Protein AF-S0FBJ5-F1 (afdb_monomer)

Radius of gyration: 20.61 Å; Cα contacts (8 Å, |Δi|>4): 317; chains: 1; bounding box: 53×33×56 Å

Secondary structure (DSSP, 8-state):
-EEEEEETTEEEEEEEEE---EE--GGGGGG-SEEPTT---EEEEEEEEEE-SSSEEEEEEEEEEPPPEESB-TTSPBPPGGGTTTEEPPPEEEEEEEEEEEEE-TTS-EEEEEEEEEEEEE---HHHHTTT-S--BGGGBEEEEEEEEE-

pLDDT: mean 89.46, std 8.73, range [55.0, 97.88]

Sequence (151 aa):
GYFFNTWKRWTLQLSYAYTRSREWFDDLKEQGRLPSLYDIPHQIGGALSCQLTKRASVSLGGLVRSGKVTDLDQNFDPLPQEDFRKVREPMNYRVDASYTYKKEFRTGRLLLFRAGLYNIVGNPPEEEILNFHSVHWHRNCLPYGSISFKF

Organism: NCBI:txid547042

Solvent-accessible surface area (backbone atoms only — not comparable to full-atom values): 8259 Å² total; per-residue (Å²): 92,77,48,77,50,75,52,101,48,39,35,42,40,39,37,40,48,79,50,86,44,67,42,76,47,88,94,41,58,92,73,44,72,39,55,30,66,83,25,44,42,42,38,40,38,39,35,44,32,40,51,78,47,103,38,31,33,40,35,44,30,36,41,38,33,46,26,39,36,36,56,50,48,98,85,70,44,76,47,56,81,90,47,55,55,70,42,58,47,73,70,28,33,32,31,30,40,37,41,39,38,50,48,79,46,96,85,74,27,34,44,38,39,38,39,35,35,40,30,74,48,59,54,69,58,64,85,79,59,76,79,82,69,96,60,73,44,85,82,63,21,30,74,49,73,49,76,49,78,46,125

Nearest PDB structures (foldseek):
  3dwo-assembly1_X  TM=5.688E-01  e=4.605E-01  Pseudomonas aeruginosa
  6slj-assembly1_A  TM=4.587E-01  e=3.099E+00  Porphyromonas gingivalis W83
  6i2j-assembly1_A  TM=3.005E-01  e=1.506E+00  Pseudomonas aeruginosa PAO1
  5fq7-assembly1_B  TM=4.189E-01  e=8.248E+00  Bacteroides thetaiotaomicron

Structure (mmCIF, N/CA/C/O backbone):
data_AF-S0FBJ5-F1
#
_entry.id   AF-S0FBJ5-F1
#
loop_
_atom_site.group_PDB
_atom_site.id
_atom_site.type_symbol
_atom_site.label_atom_id
_atom_site.label_alt_id
_atom_site.label_comp_id
_atom_site.label_asym_id
_atom_site.label_entity_id
_atom_site.label_seq_id
_atom_site.pdbx_PDB_ins_code
_atom_site.Cartn_x
_atom_site.Cartn_y
_atom_site.Cartn_z
_atom_site.occupancy
_atom_site.B_iso_or_equiv
_atom_site.auth_seq_id
_atom_site.auth_comp_id
_atom_site.auth_asym_id
_atom_site.auth_atom_id
_atom_site.pdbx_PDB_model_num
ATOM 1 N N . GLY A 1 1 ? -7.122 -10.507 -8.607 1.00 86.69 1 GLY A N 1
ATOM 2 C CA . GLY A 1 1 ? -7.785 -11.493 -7.739 1.00 86.69 1 GLY A CA 1
ATOM 3 C C . GLY A 1 1 ? -7.909 -10.939 -6.338 1.00 86.69 1 GLY A C 1
ATOM 4 O O . GLY A 1 1 ? -7.012 -10.232 -5.895 1.00 86.69 1 GLY A O 1
ATOM 5 N N . TYR A 1 2 ? -9.014 -11.233 -5.663 1.00 93.06 2 TYR A N 1
ATOM 6 C CA . TYR A 1 2 ? -9.249 -10.850 -4.273 1.00 93.06 2 TYR A CA 1
ATOM 7 C C . TYR A 1 2 ? -9.658 -12.094 -3.491 1.00 93.06 2 TYR A C 1
ATOM 9 O O . TYR A 1 2 ? -10.463 -12.888 -3.974 1.00 93.06 2 TYR A O 1
ATOM 17 N N . PHE A 1 3 ? -9.080 -12.269 -2.311 1.00 95.50 3 PHE A N 1
ATOM 18 C CA . PHE A 1 3 ? -9.402 -13.342 -1.389 1.00 95.50 3 PHE A CA 1
ATOM 19 C C . PHE A 1 3 ? -9.738 -12.741 -0.032 1.00 95.50 3 PHE A C 1
ATOM 21 O O . PHE A 1 3 ? -9.025 -11.880 0.485 1.00 95.50 3 PHE A O 1
ATOM 28 N N . PHE A 1 4 ? -10.828 -13.221 0.547 1.00 96.31 4 PHE A N 1
ATOM 29 C CA . PHE A 1 4 ? -11.325 -12.763 1.828 1.00 96.31 4 PHE A CA 1
ATOM 30 C C . PHE A 1 4 ? -11.774 -13.966 2.634 1.00 96.31 4 PHE A C 1
ATOM 32 O O . PHE A 1 4 ? -12.553 -14.786 2.149 1.00 96.31 4 PHE A O 1
ATOM 39 N N . ASN A 1 5 ? -11.292 -14.061 3.867 1.00 96.38 5 ASN A N 1
ATOM 40 C CA . ASN A 1 5 ? -11.736 -15.091 4.783 1.00 96.38 5 ASN A CA 1
ATOM 41 C C . ASN A 1 5 ? -11.886 -14.533 6.192 1.00 96.38 5 ASN A C 1
ATOM 43 O O . ASN A 1 5 ? -11.047 -13.768 6.674 1.00 96.38 5 ASN A O 1
ATOM 47 N N . THR A 1 6 ? -12.947 -14.953 6.866 1.00 95.62 6 THR A N 1
ATOM 48 C CA . THR A 1 6 ? -13.216 -14.590 8.249 1.00 95.62 6 THR A CA 1
ATOM 49 C C . THR A 1 6 ? -13.378 -15.853 9.071 1.00 95.62 6 THR A C 1
ATOM 51 O O . THR A 1 6 ? -14.279 -16.658 8.855 1.00 95.62 6 THR A O 1
ATOM 54 N N . TRP A 1 7 ? -12.527 -15.978 10.078 1.00 93.75 7 TRP A N 1
ATOM 55 C CA . TRP A 1 7 ? -12.698 -16.901 11.188 1.00 93.75 7 TRP A CA 1
ATOM 56 C C . TRP A 1 7 ? -13.171 -16.125 12.419 1.00 93.75 7 TRP A C 1
ATOM 58 O O . TRP A 1 7 ? -13.142 -14.899 12.451 1.00 93.75 7 TRP A O 1
ATOM 68 N N . LYS A 1 8 ? -13.545 -16.842 13.483 1.00 92.62 8 LYS A N 1
ATOM 69 C CA . LYS A 1 8 ? -14.140 -16.313 14.727 1.00 92.62 8 LYS A CA 1
ATOM 70 C C . LYS A 1 8 ? -13.736 -14.880 15.118 1.00 92.62 8 LYS A C 1
ATOM 72 O O . LYS A 1 8 ? -14.602 -14.043 15.325 1.00 92.62 8 LYS A O 1
ATOM 77 N N . ARG A 1 9 ? -12.436 -14.619 15.284 1.00 95.25 9 ARG A N 1
ATOM 78 C CA . ARG A 1 9 ? -11.890 -13.287 15.615 1.00 95.25 9 ARG A CA 1
ATOM 79 C C . ARG A 1 9 ? -10.903 -12.776 14.571 1.00 95.25 9 ARG A C 1
ATOM 81 O O . ARG A 1 9 ? -10.354 -11.700 14.759 1.00 95.25 9 ARG A O 1
ATOM 88 N N . TRP A 1 10 ? -10.651 -13.536 13.513 1.00 96.94 10 TRP A N 1
ATOM 89 C CA . TRP A 1 10 ? -9.586 -13.255 12.557 1.00 96.94 10 TRP A CA 1
ATOM 90 C C . TRP A 1 10 ? -10.183 -12.969 11.192 1.00 96.94 10 TRP A C 1
ATOM 92 O O . TRP A 1 10 ? -11.050 -13.701 10.735 1.00 96.94 10 TRP A O 1
ATOM 102 N N . THR A 1 11 ? -9.720 -11.922 10.530 1.00 97.50 11 THR A N 1
ATOM 103 C CA . THR A 1 11 ? -10.101 -11.619 9.150 1.00 97.50 11 THR A CA 1
ATOM 104 C C . THR A 1 11 ? -8.841 -11.487 8.325 1.00 97.50 11 THR A C 1
ATOM 106 O O . THR A 1 11 ? -7.977 -10.689 8.667 1.00 97.50 11 THR A O 1
ATOM 109 N N . LEU A 1 12 ? -8.738 -12.270 7.260 1.00 97.69 12 LEU A N 1
ATOM 110 C CA . LEU A 1 12 ? -7.661 -12.198 6.288 1.00 97.69 12 LEU A CA 1
ATOM 111 C C . LEU A 1 12 ? -8.210 -11.629 4.985 1.00 97.69 12 LEU A C 1
ATOM 113 O O . LEU A 1 12 ? -9.205 -12.118 4.454 1.00 97.69 12 LEU A O 1
ATOM 117 N N . GLN A 1 13 ? -7.528 -10.617 4.471 1.00 97.62 13 GLN A N 1
ATOM 118 C CA . GLN A 1 13 ? -7.765 -10.049 3.154 1.00 97.62 13 GLN A CA 1
ATOM 119 C C . GLN A 1 13 ? -6.473 -10.155 2.363 1.00 97.62 13 GLN A C 1
ATOM 121 O O . GLN A 1 13 ? -5.417 -9.780 2.867 1.00 97.62 13 GLN A O 1
ATOM 126 N N . LEU A 1 14 ? -6.556 -10.652 1.138 1.00 97.56 14 LEU A N 1
ATOM 127 C CA . LEU A 1 14 ? -5.446 -10.697 0.199 1.00 97.56 14 LEU A CA 1
ATOM 128 C C . LEU A 1 14 ? -5.932 -10.165 -1.143 1.00 97.56 14 LEU A C 1
ATOM 130 O O . LEU A 1 14 ? -7.025 -10.491 -1.607 1.00 97.56 14 LEU A O 1
ATOM 134 N N . SER A 1 15 ? -5.109 -9.357 -1.786 1.00 97.25 15 SER A N 1
ATOM 135 C CA . SER A 1 15 ? -5.344 -8.857 -3.127 1.00 97.25 15 SER A CA 1
ATOM 136 C C . SER A 1 15 ? -4.107 -9.088 -3.976 1.00 97.25 15 SER A C 1
ATOM 138 O O . SER A 1 15 ? -2.972 -8.988 -3.520 1.00 97.25 15 SER A O 1
ATOM 140 N N . TYR A 1 16 ? -4.345 -9.417 -5.235 1.00 96.88 16 TYR A N 1
ATOM 141 C CA . TYR A 1 16 ? -3.311 -9.522 -6.245 1.00 96.88 16 TYR A CA 1
ATOM 142 C C . TYR A 1 16 ? -3.797 -8.837 -7.512 1.00 96.88 16 TYR A C 1
ATOM 144 O O . TYR A 1 16 ? -4.883 -9.151 -8.010 1.00 96.88 16 TYR A O 1
ATOM 152 N N . ALA A 1 17 ? -2.998 -7.933 -8.054 1.00 96.00 17 ALA A N 1
ATOM 153 C CA . ALA A 1 17 ? -3.239 -7.312 -9.340 1.00 96.00 17 ALA A CA 1
ATOM 154 C C . ALA A 1 17 ? -2.066 -7.607 -10.271 1.00 96.00 17 ALA A C 1
ATOM 156 O O . ALA A 1 17 ? -0.902 -7.467 -9.890 1.00 96.00 17 ALA A O 1
ATOM 157 N N . TYR A 1 18 ? -2.415 -8.014 -11.490 1.00 94.88 18 TYR A N 1
ATOM 158 C CA . TYR A 1 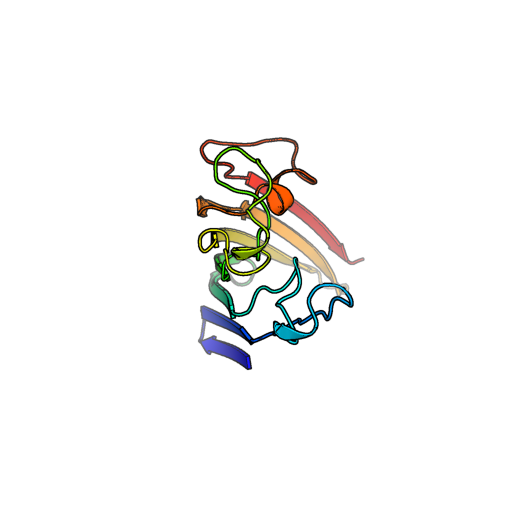18 ? -1.499 -8.045 -12.613 1.00 94.88 18 TYR A CA 1
ATOM 159 C C . TYR A 1 18 ? -1.975 -7.028 -13.638 1.00 94.88 18 TYR A C 1
ATOM 161 O O . TYR A 1 18 ? -3.087 -7.152 -14.156 1.00 94.88 18 TYR A O 1
ATOM 169 N N . THR A 1 19 ? -1.158 -6.022 -13.906 1.00 92.06 19 THR A N 1
ATOM 170 C CA . THR A 1 19 ? -1.453 -4.969 -14.879 1.00 92.06 19 THR A CA 1
ATOM 171 C C . THR A 1 19 ? -0.300 -4.874 -15.866 1.00 92.06 19 THR A C 1
ATOM 173 O O . THR A 1 19 ? 0.836 -5.199 -15.551 1.00 92.06 19 THR A O 1
ATOM 176 N N . ARG A 1 20 ? -0.579 -4.491 -17.109 1.00 92.12 20 ARG A N 1
ATOM 177 C CA . ARG A 1 20 ? 0.473 -4.160 -18.073 1.00 92.12 20 ARG A CA 1
ATOM 178 C C . ARG A 1 20 ? 0.056 -2.931 -18.845 1.00 92.12 20 ARG A C 1
ATOM 180 O O . ARG A 1 20 ? -0.994 -2.949 -19.483 1.00 92.12 20 ARG A O 1
ATOM 187 N N . SER A 1 21 ? 0.897 -1.912 -18.826 1.00 91.56 21 SER A N 1
ATOM 188 C CA . SER A 1 21 ? 0.755 -0.715 -19.643 1.00 91.56 21 SER A CA 1
ATOM 189 C C . SER A 1 21 ? 1.917 -0.629 -20.624 1.00 91.56 21 SER A C 1
ATOM 191 O O . SER A 1 21 ? 3.076 -0.811 -20.246 1.00 91.56 21 SER A O 1
ATOM 193 N N . ARG A 1 22 ? 1.615 -0.390 -21.902 1.00 91.44 22 ARG A N 1
ATOM 194 C CA . ARG A 1 22 ? 2.620 -0.284 -22.966 1.00 91.44 22 ARG A CA 1
ATOM 195 C C . ARG A 1 22 ? 2.332 0.914 -23.859 1.00 91.44 22 ARG A C 1
ATOM 197 O O . ARG A 1 22 ? 1.176 1.186 -24.164 1.00 91.44 22 ARG A O 1
ATOM 204 N N . GLU A 1 23 ? 3.394 1.555 -24.312 1.00 91.62 23 GLU A N 1
ATOM 205 C CA . GLU A 1 23 ? 3.412 2.731 -25.178 1.00 91.62 23 GLU A CA 1
ATOM 206 C C . GLU A 1 23 ? 4.122 2.388 -26.497 1.00 91.62 23 GLU A C 1
ATOM 208 O O . GLU A 1 23 ? 4.884 1.419 -26.581 1.00 91.62 23 GLU A O 1
ATOM 213 N N . TRP A 1 24 ? 3.840 3.154 -27.548 1.00 90.62 24 TRP A N 1
ATOM 214 C CA . TRP A 1 24 ? 4.570 3.101 -28.813 1.00 90.62 24 TRP A CA 1
ATOM 215 C C . TRP A 1 24 ? 5.195 4.465 -29.077 1.00 90.62 24 TRP A C 1
ATOM 217 O O . TRP A 1 24 ? 4.609 5.494 -28.748 1.00 90.62 24 TRP A O 1
ATOM 227 N N . PHE A 1 25 ? 6.375 4.454 -29.683 1.00 88.75 25 PHE A N 1
ATOM 228 C CA . PHE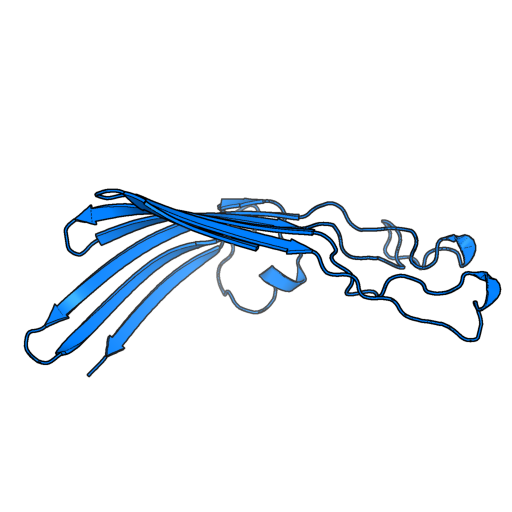 A 1 25 ? 7.133 5.657 -29.998 1.00 88.75 25 PHE A CA 1
ATOM 229 C C . PHE A 1 25 ? 7.467 5.633 -31.484 1.00 88.75 25 PHE A C 1
ATOM 231 O O . PHE A 1 25 ? 7.935 4.611 -31.993 1.00 88.75 25 PHE A O 1
ATOM 238 N N . ASP A 1 26 ? 7.209 6.739 -32.182 1.00 88.31 26 ASP A N 1
ATOM 239 C CA . ASP A 1 26 ? 7.446 6.822 -33.626 1.00 88.31 26 ASP A CA 1
ATOM 240 C C . ASP A 1 26 ? 8.930 6.675 -33.980 1.00 88.31 26 ASP A C 1
ATOM 242 O O . ASP A 1 26 ? 9.252 6.044 -34.989 1.00 88.31 26 ASP A O 1
ATOM 246 N N . ASP A 1 27 ? 9.814 7.153 -33.104 1.00 84.62 27 ASP A N 1
ATOM 247 C CA . ASP A 1 27 ? 11.270 7.089 -33.268 1.00 84.62 27 ASP A CA 1
ATOM 248 C C . ASP A 1 27 ? 11.861 5.704 -32.941 1.00 84.62 27 ASP A C 1
ATOM 250 O O . ASP A 1 27 ? 13.014 5.427 -33.258 1.00 84.62 27 ASP A O 1
ATOM 254 N N . LEU A 1 28 ? 11.079 4.807 -32.323 1.00 83.75 28 LEU A N 1
ATOM 255 C CA . LEU A 1 28 ? 11.523 3.478 -31.872 1.00 83.75 28 LEU A CA 1
ATOM 256 C C . LEU A 1 28 ? 10.627 2.352 -32.410 1.00 83.75 28 LEU A C 1
ATOM 258 O O . LEU A 1 28 ? 10.416 1.339 -31.741 1.00 83.75 28 LEU A O 1
ATOM 262 N N . LYS A 1 29 ? 10.095 2.498 -33.631 1.00 84.06 29 LYS A N 1
ATOM 263 C CA . LYS A 1 29 ? 9.192 1.500 -34.243 1.00 84.06 29 LYS A CA 1
ATOM 264 C C . LYS A 1 29 ? 9.779 0.089 -34.281 1.00 84.06 29 LYS A C 1
ATOM 266 O O . LYS A 1 29 ? 9.039 -0.873 -34.077 1.00 84.06 29 LYS A O 1
ATOM 271 N N . GLU A 1 30 ? 11.090 -0.037 -34.482 1.00 84.81 30 GLU A N 1
ATOM 272 C CA . GLU A 1 30 ? 11.792 -1.328 -34.507 1.00 84.81 30 GLU A CA 1
ATOM 273 C C . GLU A 1 30 ? 11.756 -2.062 -33.156 1.00 84.81 30 GLU A C 1
ATOM 275 O O . GLU A 1 30 ? 11.759 -3.291 -33.119 1.00 84.81 30 GLU A O 1
ATOM 280 N N . GLN A 1 31 ? 11.653 -1.332 -32.039 1.00 81.81 31 GLN A N 1
ATOM 281 C CA . GLN A 1 31 ? 11.588 -1.904 -30.688 1.00 81.81 31 GLN A CA 1
ATOM 282 C C . GLN A 1 31 ? 10.159 -2.313 -30.279 1.00 81.81 31 GLN A C 1
ATOM 284 O O . GLN A 1 31 ? 9.948 -2.954 -29.244 1.00 81.81 31 GLN A O 1
ATOM 289 N N . GLY A 1 32 ? 9.161 -1.982 -31.103 1.00 87.81 32 GLY A N 1
ATOM 290 C CA . GLY A 1 32 ? 7.760 -2.305 -30.867 1.00 87.81 32 GLY A CA 1
ATOM 291 C C . GLY A 1 32 ? 7.165 -1.566 -29.665 1.00 87.81 32 GLY A C 1
ATOM 292 O O . GLY A 1 32 ? 7.485 -0.417 -29.378 1.00 87.81 32 GLY A O 1
ATOM 293 N N . ARG A 1 33 ? 6.226 -2.216 -28.965 1.00 89.75 33 ARG A N 1
ATOM 294 C CA . ARG A 1 33 ? 5.545 -1.611 -27.808 1.00 89.75 33 ARG A CA 1
ATOM 295 C C . ARG A 1 33 ? 6.435 -1.691 -26.573 1.00 89.75 33 ARG A C 1
ATOM 297 O O . ARG A 1 33 ? 6.643 -2.793 -26.072 1.00 89.75 33 ARG A O 1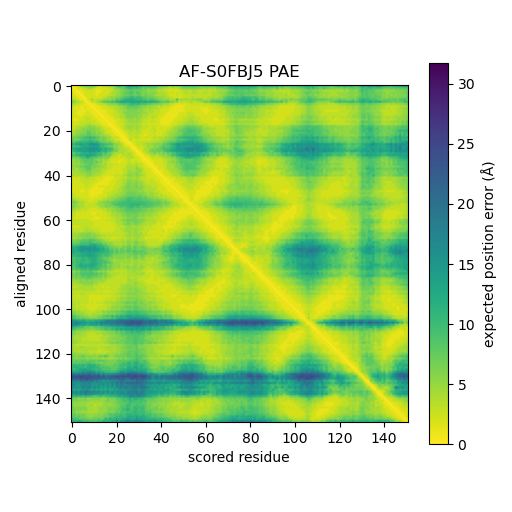
ATOM 304 N N . LEU A 1 34 ? 6.872 -0.575 -26.016 1.00 91.44 34 LEU A N 1
ATOM 305 C CA . LEU A 1 34 ? 7.678 -0.522 -24.791 1.00 91.44 34 LEU A CA 1
ATOM 306 C C . LEU A 1 34 ? 6.781 -0.372 -23.553 1.00 91.44 34 LEU A C 1
ATOM 308 O O . LEU A 1 34 ? 5.626 0.022 -23.696 1.00 91.44 34 LEU A O 1
ATOM 312 N N . PRO A 1 35 ? 7.222 -0.739 -22.340 1.00 91.50 35 PRO A N 1
ATOM 313 C CA . PRO A 1 35 ? 6.418 -0.515 -21.144 1.00 91.50 35 PRO A CA 1
ATOM 314 C C . PRO A 1 35 ? 6.294 0.988 -20.824 1.00 91.50 35 PRO A C 1
ATOM 316 O O . PRO A 1 35 ? 7.213 1.776 -21.054 1.00 91.50 35 PRO A O 1
ATOM 319 N N . SER A 1 36 ? 5.137 1.385 -20.296 1.00 90.81 36 SER A N 1
ATOM 320 C CA . SER A 1 36 ? 4.903 2.756 -19.816 1.00 90.81 36 SER A CA 1
ATOM 321 C C . SER A 1 36 ? 5.733 3.046 -18.557 1.00 90.81 36 SER A C 1
ATOM 323 O O . SER A 1 36 ? 6.024 2.128 -17.789 1.00 90.81 36 SER A O 1
ATOM 325 N N . LEU A 1 37 ? 6.043 4.319 -18.280 1.00 88.50 37 LEU A N 1
ATOM 326 C CA . LEU A 1 37 ? 6.663 4.737 -17.011 1.00 88.50 37 LEU A CA 1
ATOM 327 C C . LEU A 1 37 ? 5.832 4.322 -15.799 1.00 88.50 37 LEU A C 1
ATOM 329 O O . LEU A 1 37 ? 6.381 4.102 -14.731 1.00 88.50 37 LEU A O 1
ATOM 333 N N . TYR A 1 38 ? 4.514 4.186 -15.941 1.00 86.38 38 TYR A N 1
ATOM 334 C CA . TYR A 1 38 ? 3.626 3.786 -14.845 1.00 86.38 38 TYR A CA 1
ATOM 335 C C . TYR A 1 38 ? 3.339 2.278 -14.823 1.00 86.38 38 TYR A C 1
ATOM 337 O O . TYR A 1 38 ? 2.450 1.819 -14.104 1.00 86.38 38 TYR A O 1
ATOM 345 N N . ASP A 1 39 ? 4.069 1.490 -15.616 1.00 91.06 39 ASP A N 1
ATOM 346 C CA . ASP A 1 39 ? 3.888 0.045 -15.688 1.00 91.06 39 ASP A CA 1
ATOM 347 C C . ASP A 1 39 ? 4.448 -0.654 -14.440 1.00 91.06 39 ASP A C 1
ATOM 349 O O . ASP A 1 39 ? 5.646 -0.924 -14.342 1.00 91.06 39 ASP A O 1
ATOM 353 N N . ILE A 1 40 ? 3.566 -0.979 -13.491 1.00 91.50 40 ILE A N 1
ATOM 354 C CA . ILE A 1 40 ? 3.876 -1.749 -12.277 1.00 91.50 40 ILE A CA 1
ATOM 355 C C . ILE A 1 40 ? 3.171 -3.106 -12.376 1.00 91.50 40 ILE A C 1
ATOM 357 O O . ILE A 1 40 ? 1.995 -3.202 -12.022 1.00 91.50 40 ILE A O 1
ATOM 361 N N . PRO A 1 41 ? 3.855 -4.159 -12.857 1.00 91.56 41 PRO A N 1
ATOM 362 C CA . PRO A 1 41 ? 3.162 -5.340 -13.344 1.00 91.56 41 PRO A CA 1
ATOM 363 C C . PRO A 1 41 ? 2.550 -6.216 -12.263 1.00 91.56 41 PRO A C 1
ATOM 365 O O . PRO A 1 41 ? 1.495 -6.795 -12.491 1.00 91.56 41 PRO A O 1
ATOM 368 N N . HIS A 1 42 ? 3.183 -6.323 -11.096 1.00 95.19 42 HIS A N 1
ATOM 369 C CA . HIS A 1 42 ? 2.682 -7.136 -9.995 1.00 95.19 42 HIS A CA 1
ATOM 370 C C . HIS A 1 42 ? 2.469 -6.267 -8.766 1.00 95.19 42 HIS A C 1
ATOM 372 O O . HIS A 1 42 ? 3.376 -5.551 -8.342 1.00 95.19 42 HIS A O 1
ATOM 378 N N . GLN A 1 43 ? 1.281 -6.367 -8.175 1.00 95.25 43 GLN A N 1
ATOM 379 C CA . GLN A 1 43 ? 0.970 -5.772 -6.882 1.00 95.25 43 GLN A CA 1
ATOM 380 C C . GLN A 1 43 ? 0.249 -6.795 -6.013 1.00 95.25 43 GLN A C 1
ATOM 382 O O . GLN A 1 43 ? -0.736 -7.400 -6.437 1.00 95.25 43 GLN A O 1
ATOM 387 N N . ILE A 1 44 ? 0.746 -6.991 -4.797 1.00 96.62 44 ILE A N 1
ATOM 388 C CA . ILE A 1 44 ? 0.215 -7.931 -3.815 1.00 96.62 44 ILE A CA 1
ATOM 389 C C . ILE A 1 44 ? -0.065 -7.157 -2.537 1.00 96.62 44 ILE A C 1
ATOM 391 O O . ILE A 1 44 ? 0.852 -6.605 -1.938 1.00 96.62 44 ILE A O 1
ATOM 395 N N . GLY A 1 45 ? -1.323 -7.108 -2.122 1.00 96.81 45 GLY A N 1
ATOM 396 C CA . GLY A 1 45 ? -1.742 -6.505 -0.866 1.00 96.81 45 GLY A CA 1
ATOM 397 C C . GLY A 1 45 ? -2.262 -7.565 0.088 1.00 96.81 45 GLY A C 1
ATOM 398 O O . GLY A 1 45 ? -2.856 -8.559 -0.328 1.00 96.81 45 GLY A O 1
ATOM 399 N N . GLY A 1 46 ? -2.067 -7.353 1.382 1.00 97.44 46 GLY A N 1
ATOM 400 C CA . GLY A 1 46 ? -2.604 -8.252 2.388 1.00 97.44 46 GLY A CA 1
ATOM 401 C C . GLY A 1 46 ? -2.841 -7.564 3.716 1.00 97.44 46 GLY A C 1
ATOM 402 O O . GLY A 1 46 ? -2.113 -6.648 4.084 1.00 97.44 46 GLY A O 1
ATOM 403 N N . ALA A 1 47 ? -3.854 -8.011 4.447 1.00 97.69 47 ALA A N 1
ATOM 404 C CA . ALA A 1 47 ? -4.093 -7.597 5.819 1.00 97.69 47 ALA A CA 1
ATOM 405 C C . ALA A 1 47 ? -4.694 -8.742 6.633 1.00 97.69 47 ALA A C 1
ATOM 407 O O . ALA A 1 47 ? -5.647 -9.394 6.208 1.00 97.69 47 ALA A O 1
ATOM 408 N N . LEU A 1 48 ? -4.151 -8.951 7.828 1.00 97.75 48 LEU A N 1
ATOM 409 C CA . LEU A 1 48 ? -4.680 -9.833 8.852 1.00 97.75 48 LEU A CA 1
ATOM 410 C C . LEU A 1 48 ? -5.148 -8.988 10.036 1.00 97.75 48 LEU A C 1
ATOM 412 O O . LEU A 1 48 ? -4.359 -8.298 10.679 1.00 97.75 48 LEU A O 1
ATOM 416 N N . SER A 1 49 ? -6.434 -9.073 10.346 1.00 97.69 49 SER A N 1
ATOM 417 C CA . SER A 1 49 ? -7.067 -8.366 11.453 1.00 97.69 49 SER A CA 1
ATOM 418 C C . SER A 1 49 ? -7.485 -9.338 12.548 1.00 97.69 49 SER A C 1
ATOM 420 O O . SER A 1 49 ? -8.069 -10.380 12.262 1.00 97.69 49 SER A O 1
ATOM 422 N N . CYS A 1 50 ? -7.243 -8.972 13.804 1.00 97.31 50 CYS A N 1
ATOM 423 C CA . CYS A 1 50 ? -7.687 -9.684 14.994 1.00 97.31 50 CYS A CA 1
ATOM 424 C C . CYS A 1 50 ? -8.631 -8.813 15.820 1.00 97.31 50 CYS A C 1
ATOM 426 O O . CYS A 1 50 ? -8.289 -7.703 16.237 1.00 97.31 50 CYS A O 1
ATOM 428 N N . GLN A 1 51 ? -9.822 -9.328 16.097 1.00 96.88 51 GLN A N 1
ATOM 429 C CA . GLN A 1 51 ? -10.790 -8.707 16.981 1.00 96.88 51 GLN A CA 1
ATOM 430 C C . GLN A 1 51 ? -10.417 -8.981 18.445 1.00 96.88 51 GLN A C 1
ATOM 432 O O . GLN A 1 51 ? -10.599 -10.088 18.956 1.00 96.88 51 GLN A O 1
ATOM 437 N N . LEU A 1 52 ? -9.931 -7.949 19.135 1.00 94.81 52 LEU A N 1
ATOM 438 C CA . LEU A 1 52 ? -9.565 -8.013 20.552 1.00 94.81 52 LEU A CA 1
ATOM 439 C C . LEU A 1 52 ? -10.807 -8.008 21.450 1.00 94.81 52 LEU A C 1
ATOM 441 O O . LEU A 1 52 ? -10.910 -8.777 22.403 1.00 94.81 52 LEU A O 1
ATOM 445 N N . THR A 1 53 ? -11.779 -7.152 21.128 1.00 93.81 53 THR A N 1
ATOM 446 C CA . THR A 1 53 ? -13.057 -7.044 21.846 1.00 93.81 53 THR A CA 1
ATOM 447 C C . THR A 1 53 ? -14.204 -6.845 20.860 1.00 93.81 53 THR A C 1
ATOM 449 O O . THR A 1 53 ? -13.986 -6.618 19.673 1.00 93.81 53 THR A O 1
ATOM 452 N N . LYS A 1 54 ? -15.454 -6.818 21.341 1.00 91.81 54 LYS A N 1
ATOM 453 C CA . LYS A 1 54 ? -16.617 -6.473 20.498 1.00 91.81 54 LYS A CA 1
ATOM 454 C C . LYS A 1 54 ? -16.492 -5.105 19.803 1.00 91.81 54 LYS A C 1
ATOM 456 O O . LYS A 1 54 ? -17.227 -4.848 18.861 1.00 91.81 54 LYS A O 1
ATOM 461 N N . ARG A 1 55 ? -15.596 -4.233 20.278 1.00 94.25 55 ARG A N 1
ATOM 462 C CA . ARG A 1 55 ? -15.421 -2.856 19.796 1.00 94.25 55 ARG A CA 1
ATOM 463 C C . ARG A 1 55 ? -14.026 -2.561 19.265 1.00 94.25 55 ARG A C 1
ATOM 465 O O . ARG A 1 55 ? -13.846 -1.505 18.684 1.00 94.25 55 ARG A O 1
ATOM 472 N N . ALA A 1 56 ? -13.048 -3.432 19.485 1.00 96.50 56 ALA A N 1
ATOM 473 C CA . ALA A 1 56 ? -11.653 -3.144 19.185 1.00 96.50 56 ALA A CA 1
ATOM 474 C C . ALA A 1 56 ? -11.031 -4.244 18.330 1.00 96.50 56 ALA A C 1
ATOM 476 O O . ALA A 1 56 ? -11.245 -5.431 18.591 1.00 96.50 56 ALA A O 1
ATOM 477 N N . SER A 1 57 ? -10.221 -3.846 17.358 1.00 97.31 57 SER A N 1
ATOM 478 C CA . SER A 1 57 ? -9.444 -4.745 16.513 1.00 97.31 57 SER A CA 1
ATOM 479 C C . SER A 1 57 ? -8.060 -4.178 16.240 1.00 97.31 57 SER A C 1
ATOM 481 O O . SER A 1 57 ? -7.890 -2.966 16.130 1.00 97.31 57 SER A O 1
ATOM 483 N N . VAL A 1 58 ? -7.094 -5.069 16.073 1.00 97.69 58 VAL A N 1
ATOM 484 C CA . VAL A 1 58 ? -5.759 -4.750 15.562 1.00 97.69 58 VAL A CA 1
ATOM 485 C C . VAL A 1 58 ? -5.591 -5.383 14.197 1.00 97.69 58 VAL A C 1
ATOM 487 O O . VAL A 1 58 ? -6.136 -6.456 13.959 1.00 97.69 58 VAL A O 1
ATOM 490 N N . SER A 1 59 ? -4.863 -4.735 13.299 1.00 97.44 59 SER A N 1
ATOM 491 C CA . SER A 1 59 ? -4.552 -5.293 11.987 1.00 97.44 59 SER A CA 1
ATOM 492 C C . SER A 1 59 ? -3.083 -5.112 11.672 1.00 97.44 59 SER A C 1
ATOM 494 O O . SER A 1 59 ? -2.530 -4.050 11.942 1.00 97.44 59 SER A O 1
ATOM 496 N N . LEU A 1 60 ? -2.494 -6.135 11.069 1.00 97.88 60 LEU A N 1
ATOM 497 C CA . LEU A 1 60 ? -1.192 -6.082 10.428 1.00 97.88 60 LEU A CA 1
ATOM 498 C C . LEU A 1 60 ? -1.423 -6.278 8.935 1.00 97.88 60 LEU A C 1
ATOM 500 O O . LEU A 1 60 ? -2.095 -7.228 8.539 1.00 97.88 60 LEU A O 1
ATOM 504 N N . GLY A 1 61 ? -0.906 -5.385 8.111 1.00 97.00 61 GLY A N 1
ATOM 505 C CA . GLY A 1 61 ? -1.049 -5.477 6.669 1.00 97.00 61 GLY A CA 1
ATOM 506 C C . GLY A 1 61 ? 0.200 -5.027 5.952 1.00 97.00 61 GLY A C 1
ATOM 507 O O . GLY A 1 61 ? 1.195 -4.674 6.573 1.00 97.00 61 GLY A O 1
ATOM 508 N N . GLY A 1 62 ? 0.157 -5.079 4.636 1.00 95.38 62 GLY A N 1
ATOM 509 C CA . GLY A 1 62 ? 1.278 -4.685 3.817 1.00 95.38 62 GLY A CA 1
ATOM 510 C C . GLY A 1 62 ? 0.959 -4.735 2.340 1.00 95.38 62 GLY A C 1
ATOM 511 O O . GLY A 1 62 ? -0.092 -5.221 1.908 1.00 95.38 62 GLY A O 1
ATOM 512 N N . LEU A 1 63 ? 1.907 -4.217 1.578 1.00 95.31 63 LEU A N 1
ATOM 513 C CA . LEU A 1 63 ? 1.872 -4.180 0.129 1.00 95.31 63 LEU A CA 1
ATOM 514 C C . LEU A 1 63 ? 3.255 -4.562 -0.384 1.00 95.31 63 LEU A C 1
ATOM 516 O O . LEU A 1 63 ? 4.258 -4.114 0.162 1.00 95.31 63 LEU A O 1
ATOM 520 N N . VAL A 1 64 ? 3.297 -5.358 -1.442 1.00 95.38 64 VAL A N 1
ATOM 521 C CA . VAL A 1 64 ? 4.487 -5.639 -2.239 1.00 95.38 64 VAL A CA 1
ATOM 522 C C . VAL A 1 64 ? 4.156 -5.281 -3.675 1.00 95.38 64 VAL A C 1
ATOM 524 O O . VAL A 1 64 ? 3.102 -5.664 -4.181 1.00 95.38 64 VAL A O 1
ATOM 527 N N . ARG A 1 65 ? 5.040 -4.555 -4.349 1.00 94.00 65 ARG A N 1
ATOM 528 C CA . ARG A 1 65 ? 4.862 -4.194 -5.753 1.00 94.00 65 ARG A CA 1
ATOM 529 C C . ARG A 1 65 ? 6.176 -4.284 -6.511 1.00 94.00 65 ARG A C 1
ATOM 531 O O . ARG A 1 65 ? 7.240 -3.988 -5.968 1.00 94.00 65 ARG A O 1
ATOM 538 N N . SER A 1 66 ? 6.092 -4.684 -7.774 1.00 94.06 66 SER A N 1
ATOM 539 C CA . SER A 1 66 ? 7.225 -4.607 -8.694 1.00 94.06 66 SER A CA 1
ATOM 540 C C . SER A 1 66 ? 7.735 -3.175 -8.827 1.00 94.06 66 SER A C 1
ATOM 542 O O . SER A 1 66 ? 6.989 -2.217 -8.630 1.00 94.06 66 SER A O 1
ATOM 544 N N . GLY A 1 67 ? 9.000 -3.044 -9.211 1.00 90.94 67 GLY A N 1
ATOM 545 C CA . GLY A 1 67 ? 9.575 -1.751 -9.534 1.00 90.94 67 GLY A CA 1
ATOM 546 C C . GLY A 1 67 ? 8.948 -1.113 -10.766 1.00 90.94 67 GLY A C 1
ATOM 547 O O . GLY A 1 67 ? 8.574 -1.792 -11.738 1.00 90.94 67 GLY A O 1
ATOM 548 N N . LYS A 1 68 ? 8.858 0.211 -10.703 1.00 89.88 68 LYS A N 1
ATOM 549 C CA . LYS A 1 68 ? 8.440 1.075 -11.800 1.00 89.88 68 LYS A CA 1
ATOM 550 C C . LYS A 1 68 ? 9.519 1.087 -12.884 1.00 89.88 68 LYS A C 1
ATOM 552 O O . LYS A 1 68 ? 10.692 0.859 -12.596 1.00 89.88 68 LYS A O 1
ATOM 557 N N . VAL A 1 69 ? 9.124 1.304 -14.135 1.00 91.75 69 VAL A N 1
ATOM 558 C CA . VAL A 1 69 ? 10.091 1.539 -15.215 1.00 91.75 69 VAL A CA 1
ATOM 559 C C . VAL A 1 69 ? 10.769 2.885 -14.989 1.00 91.75 69 VAL A C 1
ATOM 5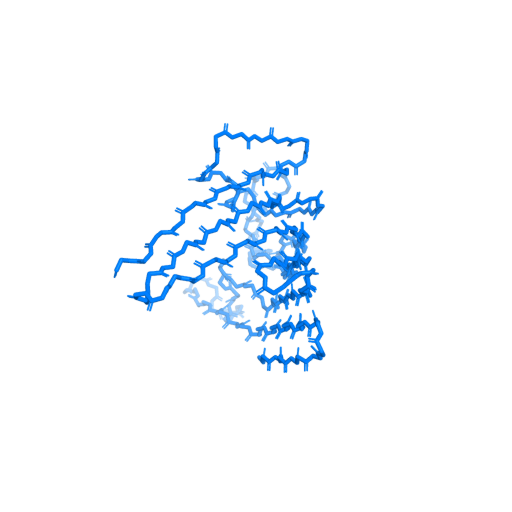61 O O . VAL A 1 69 ? 10.091 3.859 -14.664 1.00 91.75 69 VAL A O 1
ATOM 564 N N . THR A 1 70 ? 12.084 2.929 -15.173 1.00 88.50 70 THR A N 1
ATOM 565 C CA . THR A 1 70 ? 12.873 4.158 -15.077 1.00 88.50 70 THR A CA 1
ATOM 566 C C . THR A 1 70 ? 13.675 4.359 -16.354 1.00 88.50 70 THR A C 1
ATOM 568 O O . THR A 1 70 ? 14.182 3.398 -16.933 1.00 88.50 70 THR A O 1
ATOM 571 N N . ASP A 1 71 ? 13.769 5.618 -16.771 1.00 88.88 71 ASP A N 1
ATOM 572 C CA . ASP A 1 71 ? 14.650 6.071 -17.849 1.00 88.88 71 ASP A CA 1
ATOM 573 C C . ASP A 1 71 ? 15.912 6.749 -17.283 1.00 88.88 71 ASP A C 1
ATOM 575 O O . ASP A 1 71 ? 16.679 7.344 -18.033 1.00 88.88 71 ASP A O 1
ATOM 579 N N . LEU A 1 72 ? 16.112 6.678 -15.963 1.00 86.75 72 LEU A N 1
ATOM 580 C CA . LEU A 1 72 ? 17.245 7.251 -15.243 1.00 86.75 72 LEU A CA 1
ATOM 581 C C . LEU A 1 72 ? 18.119 6.153 -14.638 1.00 86.75 72 LEU A C 1
ATOM 583 O O . LEU A 1 72 ? 17.613 5.118 -14.187 1.00 86.75 72 LEU A O 1
ATOM 587 N N . ASP A 1 73 ? 19.421 6.407 -14.605 1.00 84.50 73 ASP A N 1
ATOM 588 C CA . ASP A 1 73 ? 20.402 5.581 -13.915 1.00 84.50 73 ASP A CA 1
ATOM 589 C C . ASP A 1 73 ? 20.468 5.890 -12.401 1.00 84.50 73 ASP A C 1
ATOM 591 O O . ASP A 1 73 ? 19.645 6.622 -11.845 1.00 84.50 73 ASP A O 1
ATOM 595 N N . GLN A 1 74 ? 21.448 5.308 -11.700 1.00 80.44 74 GLN A N 1
ATOM 596 C CA . GLN A 1 74 ? 21.629 5.516 -10.254 1.00 80.44 74 GLN A CA 1
ATOM 597 C C . GLN A 1 74 ? 22.062 6.945 -9.882 1.00 80.44 74 GLN A C 1
ATOM 599 O O . GLN A 1 74 ? 21.894 7.339 -8.728 1.00 80.44 74 GLN A O 1
ATOM 604 N N . ASN A 1 75 ? 22.612 7.703 -10.832 1.00 85.25 75 ASN A N 1
ATOM 605 C CA . ASN A 1 75 ? 23.056 9.084 -10.664 1.00 85.25 75 ASN A CA 1
ATOM 606 C C . ASN A 1 75 ? 22.000 10.098 -11.132 1.00 85.25 75 ASN A C 1
ATOM 608 O O . ASN A 1 75 ? 22.273 11.296 -11.122 1.00 85.25 75 ASN A O 1
ATOM 612 N N . PHE A 1 76 ? 20.794 9.632 -11.481 1.00 81.81 76 PHE A N 1
ATOM 6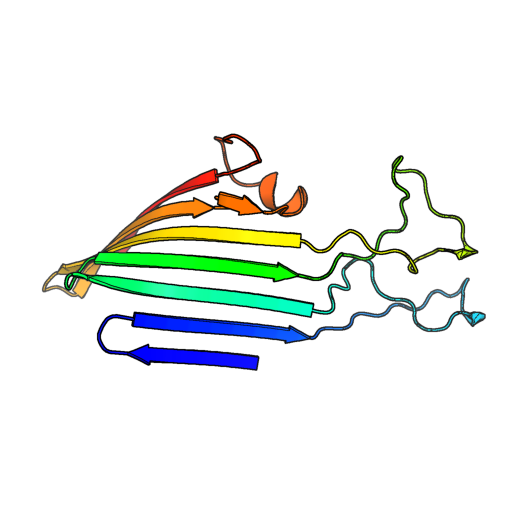13 C CA . PHE A 1 76 ? 19.723 10.427 -12.090 1.00 81.81 76 PHE A CA 1
ATOM 614 C C . PHE A 1 76 ? 20.061 10.963 -13.488 1.00 81.81 76 PHE A C 1
ATOM 616 O O . PHE A 1 76 ? 19.406 11.893 -13.964 1.00 81.81 76 PHE A O 1
ATOM 623 N N . ASP A 1 77 ? 21.033 10.353 -14.166 1.00 88.19 77 ASP A N 1
ATOM 624 C CA . ASP A 1 77 ? 21.348 10.656 -15.553 1.00 88.19 77 ASP A CA 1
ATOM 625 C C . ASP A 1 77 ? 20.440 9.841 -16.492 1.00 88.19 77 ASP A C 1
ATOM 627 O O . ASP A 1 77 ? 20.093 8.694 -16.184 1.00 88.19 77 ASP A O 1
ATOM 631 N N . PRO A 1 78 ? 20.025 10.397 -17.645 1.00 88.69 78 PRO A N 1
ATOM 632 C CA . PRO A 1 78 ? 19.241 9.659 -18.627 1.00 88.69 78 PRO A CA 1
ATOM 633 C C . PRO A 1 78 ? 19.973 8.410 -19.120 1.00 88.69 78 PRO A C 1
ATOM 635 O O . PRO A 1 78 ? 21.144 8.466 -19.501 1.00 88.69 78 PRO A O 1
ATOM 638 N N . LEU A 1 79 ? 19.257 7.290 -19.171 1.00 88.69 79 LEU A N 1
ATOM 639 C CA . LEU A 1 79 ? 19.776 6.052 -19.733 1.00 88.69 79 LEU A CA 1
ATOM 640 C C . LEU A 1 79 ? 20.066 6.215 -21.234 1.00 88.69 79 LEU A C 1
ATOM 642 O O . LEU A 1 79 ? 19.348 6.940 -21.935 1.00 88.69 79 LEU A O 1
ATOM 646 N N . PRO A 1 80 ? 21.077 5.501 -21.763 1.00 87.56 80 PRO A N 1
ATOM 647 C CA . PRO A 1 80 ? 21.299 5.416 -23.199 1.00 87.56 80 PRO A CA 1
ATOM 648 C C . PRO A 1 80 ? 20.036 4.949 -23.930 1.00 87.56 80 PRO A C 1
ATOM 650 O O . PRO A 1 80 ? 19.257 4.152 -23.408 1.00 87.56 80 PRO A O 1
ATOM 653 N N . GLN A 1 81 ? 19.864 5.375 -25.182 1.00 83.75 81 GLN A N 1
ATOM 654 C CA . GLN A 1 81 ? 18.713 4.989 -26.012 1.00 83.75 81 GLN A CA 1
ATOM 655 C C . GLN A 1 81 ? 18.550 3.463 -26.136 1.00 83.75 81 GLN A C 1
ATOM 657 O O . GLN A 1 81 ? 17.434 2.958 -26.266 1.00 83.75 81 GLN A O 1
ATOM 662 N N . GLU A 1 82 ? 19.654 2.719 -26.074 1.00 84.75 82 GLU A N 1
ATOM 663 C CA . GLU A 1 82 ? 19.651 1.256 -26.089 1.00 84.75 82 GLU A CA 1
ATOM 664 C C . GLU A 1 82 ? 18.938 0.654 -24.871 1.00 84.75 82 GLU A C 1
ATOM 666 O O . GLU A 1 82 ? 18.322 -0.402 -25.003 1.00 84.75 82 GLU A O 1
ATOM 671 N N . ASP A 1 83 ? 18.955 1.336 -23.726 1.00 86.12 83 ASP A N 1
ATOM 672 C CA . ASP A 1 83 ? 18.375 0.890 -22.454 1.00 86.12 83 ASP A CA 1
ATOM 673 C C . ASP A 1 83 ? 17.050 1.583 -22.105 1.00 86.12 83 ASP A C 1
ATOM 675 O O . ASP A 1 83 ? 16.439 1.285 -21.072 1.00 86.12 83 ASP A O 1
ATOM 679 N N . PHE A 1 84 ? 16.558 2.450 -22.995 1.00 87.62 84 PHE A N 1
ATOM 680 C CA . PHE A 1 84 ? 15.284 3.147 -22.846 1.00 87.62 84 PHE A CA 1
ATOM 681 C C . PHE A 1 84 ? 14.147 2.166 -22.515 1.00 87.62 84 PHE A C 1
ATOM 683 O O . PHE A 1 84 ? 13.894 1.203 -23.248 1.00 87.62 84 PHE A O 1
ATOM 690 N N . ARG A 1 85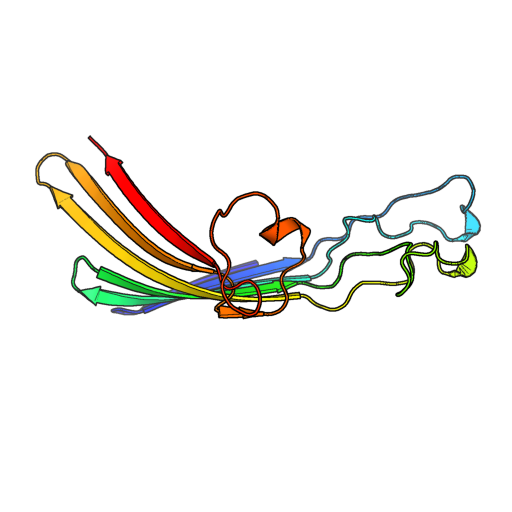 ? 13.459 2.388 -21.386 1.00 87.44 85 ARG A N 1
ATOM 691 C CA . ARG A 1 85 ? 12.366 1.539 -20.871 1.00 87.44 85 ARG A CA 1
ATOM 692 C C . ARG A 1 85 ? 12.708 0.065 -20.608 1.00 87.44 85 ARG A C 1
ATOM 694 O O . ARG A 1 85 ? 11.793 -0.751 -20.450 1.00 87.44 85 ARG A O 1
ATOM 701 N N . LYS A 1 86 ? 13.991 -0.303 -20.529 1.00 87.06 86 LYS A N 1
ATOM 702 C CA . LYS A 1 86 ? 14.425 -1.679 -20.210 1.00 87.06 86 LYS A CA 1
ATOM 703 C C . LYS A 1 86 ? 14.731 -1.886 -18.731 1.00 87.06 86 LYS A C 1
ATOM 705 O O . LYS A 1 86 ? 14.659 -3.020 -18.253 1.00 87.06 86 LYS A O 1
ATOM 710 N N . VAL A 1 87 ? 15.022 -0.811 -18.004 1.00 90.12 87 VAL A N 1
ATOM 711 C CA . VAL A 1 87 ? 15.396 -0.857 -16.588 1.00 90.12 87 VAL A CA 1
ATOM 712 C C . VAL A 1 87 ? 14.188 -0.568 -15.698 1.00 90.12 87 VAL A C 1
ATOM 714 O O . VAL A 1 87 ? 13.267 0.173 -16.050 1.00 90.12 87 VAL A O 1
ATOM 717 N N . ARG A 1 88 ? 14.170 -1.205 -14.527 1.00 90.44 88 ARG A N 1
ATOM 718 C CA . ARG A 1 88 ? 13.158 -0.997 -13.493 1.00 90.44 88 ARG A CA 1
ATOM 719 C C . ARG A 1 88 ? 13.824 -0.707 -12.165 1.00 90.44 88 ARG A C 1
ATOM 721 O O . ARG A 1 88 ? 14.885 -1.251 -11.867 1.00 90.44 88 ARG A O 1
ATOM 728 N N . GLU A 1 89 ? 13.149 0.093 -11.358 1.00 89.81 89 GLU A N 1
ATOM 729 C CA . GLU A 1 89 ? 13.505 0.295 -9.962 1.00 89.81 89 GLU A CA 1
ATOM 730 C C . GLU A 1 89 ? 13.452 -1.030 -9.173 1.00 89.81 89 GLU A C 1
ATOM 732 O O . GLU A 1 89 ? 12.842 -2.015 -9.608 1.00 89.81 89 GLU A O 1
ATOM 737 N N . PRO A 1 90 ? 14.063 -1.087 -7.982 1.00 90.50 90 PRO A N 1
ATOM 738 C CA . PRO A 1 90 ? 13.891 -2.217 -7.082 1.00 90.50 90 PRO A CA 1
ATOM 739 C C . PRO A 1 90 ? 12.425 -2.431 -6.678 1.00 90.50 90 PRO A C 1
ATOM 741 O O . PRO A 1 90 ? 11.610 -1.511 -6.644 1.00 90.50 90 PRO A O 1
ATOM 744 N N . MET A 1 91 ? 12.092 -3.669 -6.309 1.00 92.69 91 MET A N 1
ATOM 745 C CA . MET A 1 91 ? 10.795 -4.000 -5.715 1.00 92.69 91 MET A CA 1
ATOM 746 C C . MET A 1 91 ? 10.559 -3.173 -4.441 1.00 92.69 91 MET A C 1
ATOM 748 O O . MET A 1 91 ? 11.433 -3.104 -3.571 1.00 92.69 91 MET A O 1
ATOM 752 N N . ASN A 1 92 ? 9.357 -2.610 -4.299 1.00 92.56 92 ASN A N 1
ATOM 753 C CA . ASN A 1 92 ? 8.950 -1.943 -3.066 1.00 92.56 92 ASN A CA 1
ATOM 754 C C . ASN A 1 92 ? 8.071 -2.868 -2.232 1.00 92.56 92 ASN A C 1
ATOM 756 O O . ASN A 1 92 ? 7.191 -3.561 -2.753 1.00 92.56 92 ASN A O 1
ATOM 760 N N . TYR A 1 93 ? 8.256 -2.819 -0.922 1.00 93.56 93 TYR A N 1
ATOM 761 C CA . TYR A 1 93 ? 7.352 -3.433 0.031 1.00 93.56 93 TYR A CA 1
ATOM 762 C C . TYR A 1 93 ? 7.138 -2.525 1.237 1.00 93.56 93 TYR A C 1
ATOM 764 O O . TYR A 1 93 ? 7.977 -1.679 1.549 1.00 93.56 93 TYR A O 1
ATOM 772 N N . ARG A 1 94 ? 6.020 -2.720 1.934 1.00 93.44 94 ARG A N 1
ATOM 773 C CA . ARG A 1 94 ? 5.796 -2.146 3.261 1.00 93.44 94 ARG A CA 1
ATOM 774 C C . ARG A 1 94 ? 4.967 -3.059 4.141 1.00 93.44 94 ARG A C 1
ATOM 776 O O . ARG A 1 94 ? 4.143 -3.831 3.646 1.00 93.44 94 ARG A O 1
ATOM 783 N N . VAL A 1 95 ? 5.146 -2.884 5.443 1.00 95.38 95 VAL A N 1
ATOM 784 C CA . VAL A 1 95 ? 4.313 -3.463 6.491 1.00 95.38 95 VAL A CA 1
ATOM 785 C C . VAL A 1 95 ? 3.743 -2.345 7.354 1.00 95.38 95 VAL A C 1
ATOM 787 O O . VAL A 1 95 ? 4.473 -1.484 7.843 1.00 95.38 95 VAL A O 1
ATOM 790 N N . ASP A 1 96 ? 2.438 -2.410 7.573 1.00 95.31 96 ASP A N 1
ATOM 791 C CA . ASP A 1 96 ? 1.632 -1.439 8.295 1.00 95.31 96 ASP A CA 1
ATOM 792 C C . ASP A 1 96 ? 0.947 -2.128 9.479 1.00 95.31 96 ASP A C 1
ATOM 794 O O . ASP A 1 96 ? 0.516 -3.281 9.379 1.00 95.31 96 ASP A O 1
ATOM 798 N N . ALA A 1 97 ? 0.771 -1.416 10.591 1.00 97.12 97 ALA A N 1
ATOM 799 C CA . ALA A 1 97 ? -0.073 -1.879 11.689 1.00 97.12 97 ALA A CA 1
ATOM 800 C C . ALA A 1 97 ? -1.102 -0.825 12.073 1.00 97.12 97 ALA A C 1
ATOM 802 O O . ALA A 1 97 ? -0.866 0.379 11.994 1.00 97.12 97 ALA A O 1
ATOM 803 N N . SER A 1 98 ? -2.266 -1.282 12.515 1.00 97.12 98 SER A N 1
ATOM 804 C CA . SER A 1 98 ? -3.347 -0.398 12.924 1.00 97.12 98 SER A CA 1
ATOM 805 C C . SER A 1 98 ? -4.137 -0.960 14.089 1.00 97.12 98 SER A C 1
ATOM 807 O O . SER A 1 98 ? -4.307 -2.167 14.244 1.00 97.12 98 SER A O 1
ATOM 809 N N . TYR A 1 99 ? -4.665 -0.052 14.889 1.00 97.69 99 TYR A N 1
ATOM 810 C CA . TYR A 1 99 ? -5.673 -0.275 15.899 1.00 97.69 99 TYR A CA 1
ATOM 811 C C . TYR A 1 99 ? -6.940 0.469 15.488 1.00 97.69 99 TYR A C 1
ATOM 813 O O . TYR A 1 99 ? -6.904 1.623 15.065 1.00 97.69 99 TYR A O 1
ATOM 821 N N . THR A 1 100 ? -8.080 -0.194 15.620 1.00 97.44 100 THR A N 1
ATOM 822 C CA . THR A 1 100 ? -9.392 0.385 15.350 1.00 97.44 100 THR A CA 1
ATOM 823 C C . THR A 1 100 ? -10.306 0.149 16.539 1.00 97.44 100 THR A C 1
ATOM 825 O O . THR A 1 100 ? -10.428 -0.975 17.021 1.00 97.44 100 THR A O 1
ATOM 828 N N . TYR A 1 101 ? -10.996 1.201 16.968 1.00 97.12 101 TYR A N 1
ATOM 829 C CA . TYR A 1 101 ? -12.075 1.154 17.942 1.00 97.12 101 TYR A CA 1
ATOM 830 C C . TYR A 1 101 ? -13.374 1.661 17.316 1.00 97.12 101 TYR A C 1
ATOM 832 O O . TYR A 1 101 ? -13.439 2.781 16.816 1.00 97.12 101 TYR A O 1
ATOM 840 N N . LYS A 1 102 ? -14.425 0.847 17.370 1.00 95.69 102 LYS A N 1
ATOM 841 C CA . LYS A 1 102 ? -15.759 1.136 16.845 1.00 95.69 102 LYS A CA 1
ATOM 842 C C . LYS A 1 102 ? -16.780 1.065 17.975 1.00 95.69 102 LYS A C 1
ATOM 844 O O . LYS A 1 102 ? -16.933 0.030 18.626 1.00 95.69 102 LYS A O 1
ATOM 849 N N . LYS A 1 103 ? -17.526 2.148 18.183 1.00 94.31 103 LYS A N 1
ATOM 850 C CA . LYS A 1 103 ? -18.654 2.197 19.118 1.00 94.31 103 LYS A CA 1
ATOM 851 C C . LYS A 1 103 ? -19.906 2.658 18.388 1.00 94.31 103 LYS A C 1
ATOM 853 O O . LYS A 1 103 ? -19.983 3.791 17.928 1.00 94.31 103 LYS A O 1
ATOM 858 N N . GLU A 1 104 ? -20.885 1.769 18.324 1.00 92.38 104 GLU A N 1
ATOM 859 C CA . GLU A 1 104 ? -22.233 2.078 17.852 1.00 92.38 104 GLU A CA 1
ATOM 860 C C . GLU A 1 104 ? -23.116 2.473 19.038 1.00 92.38 104 GLU A C 1
ATOM 862 O O . GLU A 1 104 ? -23.074 1.851 20.106 1.00 92.38 104 GLU A O 1
ATOM 867 N N . PHE A 1 105 ? -23.897 3.532 18.856 1.00 89.81 105 PHE A N 1
ATOM 868 C CA . PHE A 1 105 ? -24.890 4.008 19.810 1.00 89.81 105 PHE A CA 1
ATOM 869 C C . PHE A 1 105 ? -26.293 3.605 19.339 1.00 89.81 105 PHE A C 1
ATOM 871 O O . PHE A 1 105 ? -26.523 3.363 18.156 1.00 89.81 105 PHE A O 1
ATOM 878 N N . ARG A 1 106 ? -27.259 3.559 20.264 1.00 83.19 106 ARG A N 1
ATOM 879 C CA . ARG A 1 106 ? -28.626 3.066 19.996 1.00 83.19 106 ARG A CA 1
ATOM 880 C C . ARG A 1 106 ? -29.372 3.822 18.888 1.00 83.19 106 ARG A C 1
ATOM 882 O O . ARG A 1 106 ? -30.274 3.260 18.289 1.00 83.19 106 ARG A O 1
ATOM 889 N N . THR A 1 107 ? -28.994 5.065 18.607 1.00 84.38 107 THR A N 1
ATOM 890 C CA . THR A 1 107 ? -29.622 5.930 17.596 1.00 84.38 107 THR A CA 1
ATOM 891 C C . THR A 1 107 ? -29.018 5.782 16.193 1.00 84.38 107 THR A C 1
ATOM 893 O O . THR A 1 107 ? -29.207 6.661 15.364 1.00 84.38 107 THR A O 1
ATOM 896 N N . GLY A 1 108 ? -28.234 4.730 15.923 1.00 80.81 108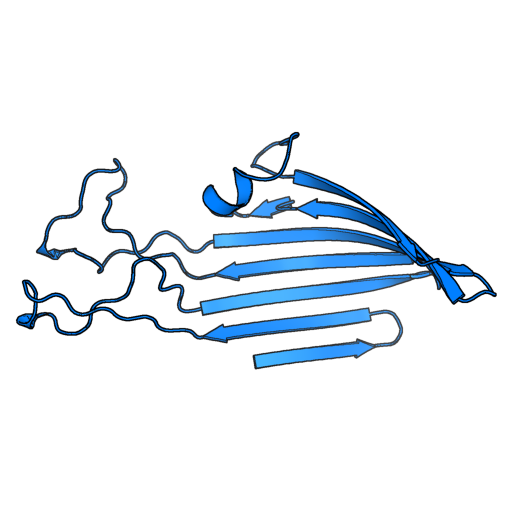 GLY A N 1
ATOM 897 C CA . GLY A 1 108 ? -27.532 4.565 14.640 1.00 80.81 108 GLY A CA 1
ATOM 898 C C . GLY A 1 108 ? -26.277 5.436 14.493 1.00 80.81 108 GLY A C 1
ATOM 899 O O . GLY A 1 108 ? -25.579 5.348 13.481 1.00 80.81 108 GLY A O 1
ATOM 900 N N . ARG A 1 109 ? -25.947 6.228 15.523 1.00 91.25 109 ARG A N 1
ATOM 901 C CA . ARG A 1 109 ? -24.705 7.006 15.591 1.00 91.25 109 ARG A CA 1
ATOM 902 C C . ARG A 1 109 ? -23.511 6.084 15.772 1.00 91.25 109 ARG A C 1
ATOM 904 O O . ARG A 1 109 ? -23.584 5.088 16.497 1.00 91.25 109 ARG A O 1
ATOM 911 N N . LEU A 1 110 ? -22.388 6.450 15.173 1.00 92.94 110 LEU A N 1
ATOM 912 C CA . LEU A 1 110 ? -21.168 5.653 15.209 1.00 92.94 110 LEU A CA 1
ATOM 913 C C . LEU A 1 110 ? -19.966 6.543 15.494 1.00 92.94 110 LEU A C 1
ATOM 915 O O . LEU A 1 110 ? -19.770 7.562 14.839 1.00 92.94 110 LEU A O 1
ATOM 919 N N . LEU A 1 111 ? -19.157 6.122 16.462 1.00 94.19 111 LEU A N 1
ATOM 920 C CA . LEU A 1 111 ? -17.817 6.638 16.703 1.00 94.19 111 LEU A CA 1
ATOM 921 C C . LEU A 1 111 ? -16.808 5.608 16.201 1.00 94.19 111 LEU A C 1
ATOM 923 O O . LEU A 1 111 ? -16.843 4.444 16.613 1.00 94.19 111 LEU A O 1
ATOM 927 N N . LEU A 1 112 ? -15.892 6.056 15.352 1.00 96.12 112 LEU A N 1
ATOM 928 C CA . LEU A 1 112 ? -14.763 5.279 14.873 1.00 96.12 112 LEU A CA 1
ATOM 929 C C . LEU A 1 112 ? -13.475 6.010 15.222 1.00 96.12 112 LEU A C 1
ATOM 931 O O . LEU A 1 112 ? -13.277 7.148 14.818 1.00 96.12 112 LEU A O 1
ATOM 935 N N . PHE A 1 113 ? -12.597 5.341 15.948 1.00 96.88 113 PHE A N 1
ATOM 936 C CA . PHE A 1 113 ? -11.236 5.791 16.184 1.00 96.88 113 PHE A CA 1
ATOM 937 C C . PHE A 1 113 ? -10.280 4.814 15.513 1.00 96.88 113 PHE A C 1
ATOM 939 O O . PHE A 1 113 ? -10.434 3.599 15.657 1.00 96.88 113 PHE A O 1
ATOM 946 N N . ARG A 1 114 ? -9.298 5.335 14.783 1.00 96.19 114 ARG A N 1
ATOM 947 C CA . ARG A 1 114 ? -8.211 4.546 14.206 1.00 96.19 114 ARG A CA 1
ATOM 948 C C . ARG A 1 114 ? -6.892 5.208 14.533 1.00 96.19 114 ARG A C 1
ATOM 950 O O . ARG A 1 114 ? -6.770 6.418 14.392 1.00 96.19 114 ARG A O 1
ATOM 957 N N . ALA A 1 115 ? -5.916 4.406 14.913 1.00 96.50 115 ALA A N 1
ATOM 958 C CA . ALA A 1 115 ? -4.534 4.830 15.051 1.00 96.50 115 ALA A CA 1
ATOM 959 C C . ALA A 1 115 ? -3.638 3.748 14.466 1.00 96.50 115 ALA A C 1
ATOM 961 O O . ALA A 1 115 ? -3.984 2.570 14.528 1.00 96.50 115 ALA A O 1
ATOM 962 N N . GLY A 1 116 ? -2.501 4.115 13.901 1.00 94.75 116 GLY A N 1
ATOM 963 C CA . GLY A 1 116 ? -1.611 3.132 13.311 1.00 94.75 116 GLY A CA 1
ATOM 964 C C . GLY A 1 116 ? -0.257 3.691 12.941 1.00 94.75 116 GLY A C 1
ATOM 965 O O . GLY A 1 116 ? 0.016 4.879 13.101 1.00 94.75 116 GLY A O 1
ATOM 966 N N . LEU A 1 117 ? 0.573 2.783 12.453 1.00 93.31 117 LEU A N 1
ATOM 967 C CA . LEU A 1 117 ? 1.890 3.051 11.917 1.00 93.31 117 LEU A CA 1
ATOM 968 C C . LEU A 1 117 ? 1.905 2.554 10.482 1.00 93.31 117 LEU A C 1
ATOM 970 O O . LEU A 1 117 ? 1.630 1.381 10.213 1.00 93.31 117 LEU A O 1
ATOM 974 N N . TYR A 1 118 ? 2.202 3.470 9.581 1.00 90.00 118 TYR A N 1
ATOM 975 C CA . TYR A 1 118 ? 2.463 3.193 8.186 1.00 90.00 118 TYR A CA 1
ATOM 976 C C . TYR A 1 118 ? 3.966 2.986 7.993 1.00 90.00 118 TYR A C 1
ATOM 978 O O . TYR A 1 118 ? 4.764 3.710 8.589 1.00 90.00 118 TYR A O 1
ATOM 986 N N . ASN A 1 119 ? 4.350 2.013 7.167 1.00 90.94 119 ASN A N 1
ATOM 987 C CA . ASN A 1 119 ? 5.742 1.687 6.861 1.00 90.94 119 ASN A CA 1
ATOM 988 C C . ASN A 1 119 ? 6.601 1.426 8.119 1.00 90.94 119 ASN A C 1
ATOM 990 O O . ASN A 1 119 ? 7.651 2.029 8.328 1.00 90.94 119 ASN A O 1
ATOM 994 N N . ILE A 1 120 ? 6.156 0.495 8.970 1.00 91.75 120 ILE A N 1
ATOM 995 C CA . ILE A 1 120 ? 6.942 0.011 10.122 1.00 91.75 120 ILE A CA 1
ATOM 996 C C . ILE A 1 120 ? 8.270 -0.579 9.639 1.00 91.75 120 ILE A C 1
ATOM 998 O O . ILE A 1 120 ? 9.322 -0.362 10.239 1.00 91.75 120 ILE A O 1
ATOM 1002 N N . VAL A 1 121 ? 8.202 -1.338 8.546 1.00 91.38 121 VAL A N 1
ATOM 1003 C CA . VAL A 1 121 ? 9.354 -1.828 7.797 1.00 91.38 121 VAL A CA 1
ATOM 1004 C C . VAL A 1 121 ? 9.001 -1.843 6.318 1.00 91.38 121 VAL A C 1
ATOM 1006 O O . VAL A 1 121 ? 7.895 -2.241 5.944 1.00 91.38 121 VAL A O 1
ATOM 1009 N N . GLY A 1 122 ? 9.940 -1.418 5.484 1.00 89.19 122 GLY A N 1
ATOM 1010 C CA . GLY A 1 122 ? 9.717 -1.319 4.055 1.00 89.19 122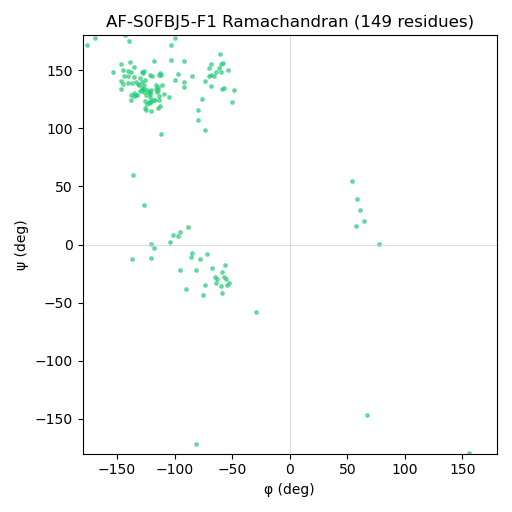 GLY A CA 1
ATOM 1011 C C . GLY A 1 122 ? 10.629 -0.313 3.382 1.00 89.19 122 GLY A C 1
ATOM 1012 O O . GLY A 1 122 ? 11.478 0.324 4.008 1.00 89.19 122 GLY A O 1
ATOM 1013 N N . ASN A 1 123 ? 10.425 -0.202 2.081 1.00 89.81 123 ASN A N 1
ATOM 1014 C CA . ASN A 1 123 ? 11.047 0.763 1.189 1.00 89.81 123 ASN A CA 1
ATOM 1015 C C . ASN A 1 123 ? 9.976 1.342 0.242 1.00 89.81 123 ASN A C 1
ATOM 1017 O O . ASN A 1 123 ? 10.066 1.144 -0.975 1.00 89.81 123 ASN A O 1
ATOM 1021 N N . PRO A 1 124 ? 8.918 1.994 0.770 1.00 84.50 124 PRO A N 1
ATOM 1022 C CA . PRO A 1 124 ? 7.941 2.655 -0.083 1.00 84.50 124 PRO A CA 1
ATOM 1023 C C . PRO A 1 124 ? 8.642 3.735 -0.923 1.00 84.50 124 PRO A C 1
ATOM 1025 O O . PRO A 1 124 ? 9.632 4.314 -0.468 1.00 84.50 124 PRO A O 1
ATOM 1028 N N . PRO A 1 125 ? 8.159 3.999 -2.147 1.00 79.19 125 PRO A N 1
ATOM 1029 C CA . PRO A 1 125 ? 8.714 5.061 -2.982 1.00 79.19 125 PRO A CA 1
ATOM 1030 C C . PRO A 1 125 ? 8.553 6.424 -2.294 1.00 79.19 125 PRO A C 1
ATOM 1032 O O . PRO A 1 125 ? 7.583 6.654 -1.566 1.00 79.19 125 PRO A O 1
ATOM 1035 N N . GLU A 1 126 ? 9.452 7.361 -2.584 1.00 76.56 126 GLU A N 1
ATOM 1036 C CA . GLU A 1 126 ? 9.372 8.716 -2.027 1.00 76.56 126 GLU A CA 1
ATOM 1037 C C . GLU A 1 126 ? 8.070 9.431 -2.416 1.00 76.56 126 GLU A C 1
ATOM 1039 O O . GLU A 1 126 ? 7.472 10.105 -1.580 1.00 76.56 126 GLU A O 1
ATOM 1044 N N . GLU A 1 127 ? 7.565 9.199 -3.634 1.00 74.38 127 GLU A N 1
ATOM 1045 C CA . GLU A 1 127 ? 6.276 9.720 -4.117 1.00 74.38 127 GLU A CA 1
ATOM 1046 C C . GLU A 1 127 ? 5.100 9.392 -3.166 1.00 74.38 127 GLU A C 1
ATOM 1048 O O . GLU A 1 127 ? 4.173 10.193 -3.030 1.00 74.38 127 GLU A O 1
ATOM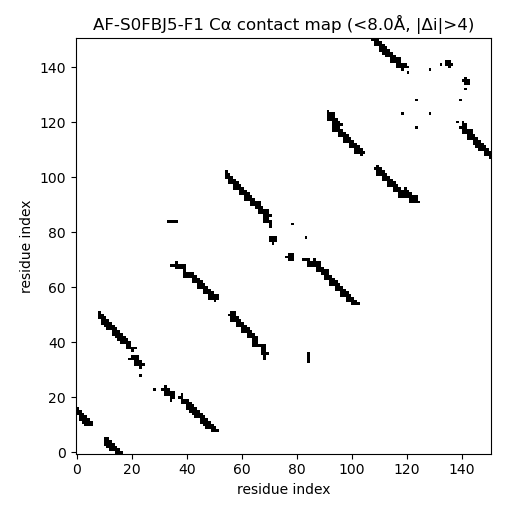 1053 N N . GLU A 1 128 ? 5.129 8.234 -2.486 1.00 70.12 128 GLU A N 1
ATOM 1054 C CA . GLU A 1 128 ? 4.088 7.828 -1.525 1.00 70.12 128 GLU A CA 1
ATOM 1055 C C . GLU A 1 128 ? 4.272 8.458 -0.135 1.00 70.12 128 GLU A C 1
ATOM 1057 O O . GLU A 1 128 ? 3.306 8.564 0.620 1.00 70.12 128 GLU A O 1
ATOM 1062 N N . ILE A 1 129 ? 5.489 8.887 0.209 1.00 72.06 129 ILE A N 1
ATOM 1063 C CA . ILE A 1 129 ? 5.828 9.471 1.515 1.00 72.06 129 ILE A CA 1
ATOM 1064 C C . ILE A 1 129 ? 5.630 10.995 1.501 1.00 72.06 129 ILE A C 1
ATOM 1066 O O . ILE A 1 129 ? 5.145 11.571 2.475 1.00 72.06 129 ILE A O 1
ATOM 1070 N N . LEU A 1 130 ? 5.975 11.652 0.390 1.00 60.75 130 LEU A N 1
ATOM 1071 C CA . LEU A 1 130 ? 6.251 13.092 0.337 1.00 60.75 130 LEU A CA 1
ATOM 1072 C C . LEU A 1 130 ? 5.040 14.032 0.476 1.00 60.75 130 LEU A C 1
ATOM 1074 O O . LEU A 1 130 ? 5.243 15.232 0.623 1.00 60.75 130 LEU A O 1
ATOM 1078 N N . ASN A 1 131 ? 3.795 13.546 0.471 1.00 55.00 131 ASN A N 1
ATOM 1079 C CA . ASN A 1 131 ? 2.644 14.434 0.236 1.00 55.00 131 ASN A CA 1
ATOM 1080 C C . ASN A 1 131 ? 1.610 14.571 1.361 1.00 55.00 131 ASN A C 1
ATOM 1082 O O . ASN A 1 131 ? 0.683 15.366 1.208 1.00 55.00 131 ASN A O 1
ATOM 1086 N N . PHE A 1 132 ? 1.719 13.855 2.488 1.00 56.62 132 PHE A N 1
ATOM 1087 C CA . PHE A 1 132 ? 0.575 13.795 3.415 1.00 56.62 132 PHE A CA 1
ATOM 1088 C C . PHE A 1 132 ? 0.874 13.929 4.909 1.00 56.62 132 PHE A C 1
ATOM 1090 O O . PHE A 1 132 ? -0.086 14.058 5.676 1.00 56.62 132 PHE A O 1
ATOM 1097 N N . HIS A 1 133 ? 2.127 13.852 5.375 1.00 58.72 133 HIS A N 1
ATOM 1098 C CA . HIS A 1 133 ? 2.408 13.648 6.806 1.00 58.72 133 HIS A CA 1
ATOM 1099 C C . HIS A 1 133 ? 3.419 14.657 7.370 1.00 58.72 133 HIS A C 1
ATOM 1101 O O . HIS A 1 133 ? 4.472 14.902 6.798 1.00 58.72 133 HIS A O 1
ATOM 1107 N N . SER A 1 134 ? 3.095 15.249 8.524 1.00 61.84 134 SER A N 1
ATOM 1108 C CA . SER A 1 134 ? 3.928 16.274 9.176 1.00 61.84 134 SER A CA 1
ATOM 1109 C C . SER A 1 134 ? 5.028 15.698 10.076 1.00 61.84 134 SER A C 1
ATOM 1111 O O . SER A 1 134 ? 5.884 16.443 10.542 1.00 61.84 134 SER A O 1
ATOM 1113 N N . VAL A 1 135 ? 5.005 14.390 10.356 1.00 67.94 135 VAL A N 1
ATOM 1114 C CA . VAL A 1 135 ? 5.930 13.722 11.285 1.00 67.94 135 VAL A CA 1
ATOM 1115 C C . VAL A 1 135 ? 6.480 12.457 10.639 1.00 67.94 135 VAL A C 1
ATOM 1117 O O . VAL A 1 135 ? 5.713 11.607 10.192 1.00 67.94 135 VAL A O 1
ATOM 1120 N N . HIS A 1 136 ? 7.806 12.330 10.644 1.00 65.62 136 HIS A N 1
ATOM 1121 C CA . HIS A 1 136 ? 8.534 11.186 10.106 1.00 65.62 136 HIS A CA 1
ATOM 1122 C C . HIS A 1 136 ? 9.443 10.616 11.194 1.00 65.62 136 HIS A C 1
ATOM 1124 O O . HIS A 1 136 ? 10.203 11.353 11.824 1.00 65.62 136 HIS A O 1
ATOM 1130 N N . TRP A 1 137 ? 9.364 9.309 11.431 1.00 73.75 137 TRP A N 1
ATOM 1131 C CA . TRP A 1 137 ? 10.322 8.596 12.276 1.00 73.75 137 TRP A CA 1
ATOM 1132 C C . TRP A 1 137 ? 11.366 7.873 11.419 1.00 73.75 137 TRP A C 1
ATOM 1134 O O . TRP A 1 137 ? 11.326 7.925 10.188 1.00 73.75 137 TRP A O 1
ATOM 1144 N N . HIS A 1 138 ? 12.333 7.214 12.065 1.00 72.62 138 HIS A N 1
ATOM 1145 C CA . HIS A 1 138 ? 13.414 6.497 11.384 1.00 72.62 138 HIS A CA 1
ATOM 1146 C C . HIS A 1 138 ? 12.871 5.590 10.260 1.00 72.62 138 HIS A C 1
ATOM 1148 O O . HIS A 1 138 ? 11.909 4.854 10.474 1.00 72.62 138 HIS A O 1
ATOM 1154 N N . ARG A 1 139 ? 13.496 5.654 9.071 1.00 70.12 139 ARG A N 1
ATOM 1155 C CA . ARG A 1 139 ? 13.092 4.937 7.839 1.00 70.12 139 ARG A CA 1
ATOM 1156 C C . ARG A 1 139 ? 11.695 5.284 7.303 1.00 70.12 139 ARG A C 1
ATOM 1158 O O . ARG A 1 139 ? 11.065 4.442 6.671 1.00 70.12 139 ARG A O 1
ATOM 1165 N N . ASN A 1 140 ? 11.221 6.511 7.523 1.00 79.56 140 ASN A N 1
ATOM 1166 C CA . ASN A 1 140 ? 9.908 6.969 7.054 1.00 79.56 140 ASN A CA 1
ATOM 1167 C C . ASN A 1 140 ? 8.759 6.098 7.589 1.00 79.56 140 ASN A C 1
ATOM 1169 O O . ASN A 1 140 ? 7.816 5.797 6.861 1.00 79.56 140 ASN A O 1
ATOM 1173 N N . CYS A 1 141 ? 8.851 5.672 8.852 1.00 85.50 141 CYS A N 1
ATOM 1174 C CA . CYS A 1 141 ? 7.710 5.133 9.588 1.00 85.50 141 CYS A CA 1
ATOM 1175 C C . CYS A 1 141 ? 6.818 6.301 10.017 1.00 85.50 141 CYS A C 1
ATOM 1177 O O . CYS A 1 141 ? 7.301 7.256 10.636 1.00 85.50 141 CYS A O 1
ATOM 1179 N N . LEU A 1 142 ? 5.535 6.249 9.657 1.00 87.75 142 LEU A N 1
ATOM 1180 C CA . LEU A 1 142 ? 4.629 7.390 9.762 1.00 87.75 142 LEU A CA 1
ATOM 1181 C C . LEU A 1 142 ? 3.447 7.053 10.678 1.00 87.75 142 LEU A C 1
ATOM 1183 O O . LEU A 1 142 ? 2.641 6.174 10.348 1.00 87.75 142 LEU A O 1
ATOM 1187 N N . PRO A 1 143 ? 3.308 7.725 11.832 1.00 90.69 143 PRO A N 1
ATOM 1188 C CA . PRO A 1 143 ? 2.133 7.563 12.668 1.00 90.69 143 PRO A CA 1
ATOM 1189 C C . PRO A 1 143 ? 0.928 8.270 12.050 1.00 90.69 143 PRO A C 1
ATOM 1191 O O . PRO A 1 143 ? 1.031 9.390 11.551 1.00 90.69 143 PRO A O 1
ATOM 1194 N N . TYR A 1 144 ? -0.242 7.647 12.149 1.00 89.62 144 TYR A N 1
ATOM 1195 C CA . TYR A 1 144 ? -1.503 8.276 11.773 1.00 89.62 144 TYR A CA 1
ATOM 1196 C C . TYR A 1 144 ? -2.585 8.030 12.820 1.00 89.62 144 TYR A C 1
ATOM 1198 O O . TYR A 1 144 ? -2.592 7.025 13.536 1.00 89.62 144 TYR A O 1
ATOM 1206 N N . GLY A 1 145 ? -3.533 8.959 12.882 1.00 92.56 145 GLY A N 1
ATOM 1207 C CA . GLY A 1 145 ? -4.688 8.898 13.762 1.00 92.56 145 GLY A CA 1
ATOM 1208 C C . GLY A 1 145 ? -5.894 9.545 13.097 1.00 92.56 145 GLY A C 1
ATOM 1209 O O . GLY A 1 145 ? -5.766 10.556 12.415 1.00 92.56 145 GLY A O 1
ATOM 1210 N N . SER A 1 146 ? -7.073 8.961 13.280 1.00 93.69 146 SER A N 1
ATOM 1211 C CA . SER A 1 146 ? -8.329 9.544 12.813 1.00 93.69 146 SER A CA 1
ATOM 1212 C C . SER A 1 146 ? -9.460 9.255 13.789 1.00 93.69 146 SER A C 1
ATOM 1214 O O . SER A 1 146 ? -9.533 8.186 14.402 1.00 93.69 146 SER A O 1
ATOM 1216 N N . ILE A 1 147 ? -10.357 10.228 13.914 1.00 95.06 147 ILE A N 1
ATOM 1217 C CA . ILE A 1 147 ? -11.632 10.096 14.607 1.00 95.06 147 ILE A CA 1
ATOM 1218 C C . ILE A 1 147 ? -12.714 10.427 13.583 1.00 95.06 147 ILE A C 1
ATOM 1220 O O . ILE A 1 147 ? -12.665 11.472 12.939 1.00 95.06 147 ILE A O 1
ATOM 1224 N N . SER A 1 148 ? -13.687 9.539 13.418 1.00 94.31 148 SER A N 1
ATOM 1225 C CA . SER A 1 148 ? -14.815 9.728 12.510 1.00 94.31 148 SER A CA 1
ATOM 1226 C C . SER A 1 148 ? -16.126 9.531 13.256 1.00 94.31 148 SER A C 1
ATOM 1228 O O . SER A 1 148 ? -16.280 8.589 14.039 1.00 94.31 148 SER A O 1
ATOM 1230 N N . PHE A 1 149 ? -17.081 10.413 12.974 1.00 92.94 149 PHE A N 1
ATOM 1231 C CA . PHE A 1 149 ? -18.430 10.364 13.517 1.00 92.94 149 PHE A CA 1
ATOM 1232 C C . PHE A 1 149 ? -19.432 10.155 12.386 1.00 92.94 149 PHE A C 1
ATOM 1234 O O . PHE A 1 149 ? -19.333 10.786 11.336 1.00 92.94 149 PHE A O 1
ATOM 1241 N N . LYS A 1 150 ? -20.414 9.288 12.621 1.00 91.31 150 LYS A N 1
ATOM 1242 C CA . LYS A 1 150 ? -21.649 9.219 11.838 1.00 91.31 150 LYS A CA 1
ATOM 1243 C C . LYS A 1 150 ? -22.795 9.637 12.752 1.00 91.31 150 LYS A C 1
ATOM 1245 O O . LYS A 1 150 ? -22.928 9.055 13.835 1.00 91.31 150 LYS A O 1
ATOM 1250 N N . PHE A 1 151 ? -23.559 10.640 12.332 1.00 86.44 151 PHE A N 1
ATOM 1251 C CA . PHE A 1 151 ? -24.680 11.208 13.082 1.00 86.44 151 PHE A CA 1
ATOM 1252 C C . PHE A 1 151 ? -26.021 10.676 12.591 1.00 86.44 151 PHE A C 1
ATOM 1254 O O . PHE A 1 151 ? -26.117 10.382 11.377 1.00 86.44 151 PHE A O 1
#

Foldseek 3Di:
DWDWDDDPFKIKIKDKDADFAWDDDPVPVVVPTAGDQAGWGIKIKMKMKGHPDPFKIKMKIKMKTAFGFDQADPVRHGHPPVCGRVDGDHIKMAMKMKMWGWDADPVRKIKIKMKIKTRPDIDDDVVVQPPDAPDADPPRTGIDIDIDIDD

Mean predicted aligned error: 6.36 Å